Protein AF-A0A5E8B528-F1 (afdb_monomer)

Sequence (166 aa):
MVSFKILTVATLVATVMASDSPIVDGYHSGLTNSQQTMDTLIRQLRANDGHPTSDIISAVITGLDSQIDNGIATVVNTLAPLTGGLSLAVGQALLGPFAQSVTNGAEVVISNLVGAPIDFITQGIRLNFANTLGNLATTAKQYNVDTTRLHQLSMQLRTNTHAKTH

Structure (mmCIF, N/CA/C/O backbone):
data_AF-A0A5E8B528-F1
#
_entry.id   AF-A0A5E8B528-F1
#
loop_
_atom_site.group_PDB
_atom_site.id
_atom_site.type_symbol
_atom_site.label_atom_id
_atom_site.label_alt_id
_atom_site.label_comp_id
_atom_site.label_asym_id
_atom_site.label_entity_id
_atom_site.label_seq_id
_atom_site.pdbx_PDB_ins_code
_atom_site.Cartn_x
_atom_site.Cart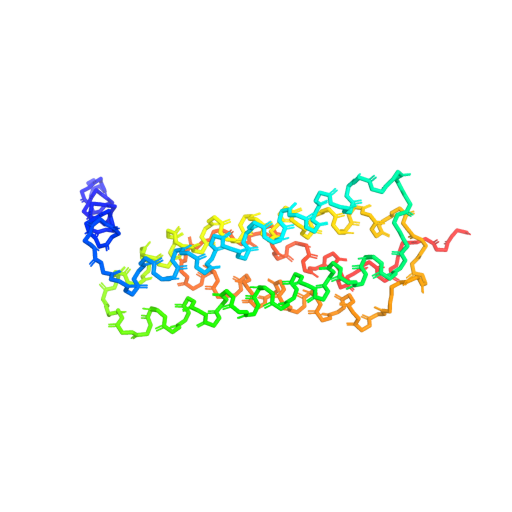n_y
_atom_site.Cartn_z
_atom_site.occupancy
_atom_site.B_iso_or_equiv
_atom_site.auth_seq_id
_atom_site.auth_comp_id
_atom_site.auth_asym_id
_atom_s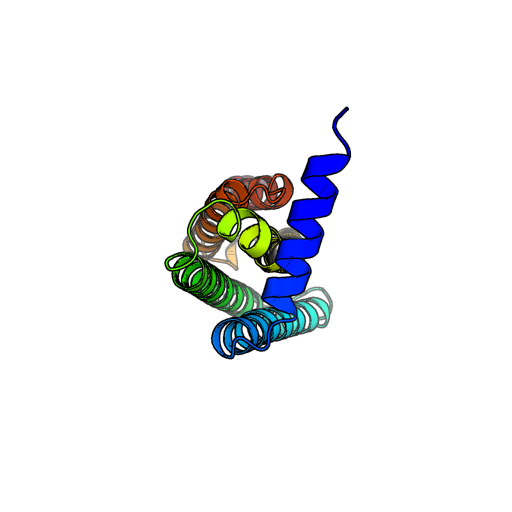ite.auth_atom_id
_atom_site.pdbx_PDB_model_num
ATOM 1 N N . MET A 1 1 ? 4.905 -1.596 37.270 1.00 38.16 1 MET A N 1
ATOM 2 C CA . MET A 1 1 ? 3.540 -2.171 37.167 1.00 38.16 1 MET A CA 1
ATOM 3 C C . MET A 1 1 ? 2.917 -1.886 35.788 1.00 38.16 1 MET A C 1
ATOM 5 O O . MET A 1 1 ? 1.897 -1.219 35.714 1.00 38.16 1 MET A O 1
ATOM 9 N N . VAL A 1 2 ? 3.513 -2.370 34.684 1.00 36.78 2 VAL A N 1
ATOM 10 C CA . VAL A 1 2 ? 3.044 -2.068 33.302 1.00 36.78 2 VAL A CA 1
ATOM 11 C C . VAL A 1 2 ? 2.506 -3.312 32.562 1.00 36.78 2 VAL A C 1
ATOM 13 O O . VAL A 1 2 ? 1.749 -3.182 31.606 1.00 36.78 2 VAL A O 1
ATOM 16 N N . SER A 1 3 ? 2.777 -4.527 33.050 1.00 41.88 3 SER A N 1
ATOM 17 C CA . SER A 1 3 ? 2.445 -5.773 32.334 1.00 41.88 3 SER A CA 1
ATOM 18 C C . SER A 1 3 ? 0.972 -6.196 32.340 1.00 41.88 3 SER A C 1
ATOM 20 O O . SER A 1 3 ? 0.619 -7.119 31.615 1.00 41.88 3 SER A O 1
ATOM 22 N N . PHE A 1 4 ? 0.093 -5.549 33.113 1.00 32.47 4 PHE A N 1
ATOM 23 C CA . PHE A 1 4 ? -1.302 -6.002 33.221 1.00 32.47 4 PHE A CA 1
ATOM 24 C C . PHE A 1 4 ? -2.215 -5.466 32.107 1.00 32.47 4 PHE A C 1
ATOM 26 O O . PHE A 1 4 ? -3.142 -6.158 31.717 1.00 32.47 4 PHE A O 1
ATOM 33 N N . LYS A 1 5 ? -1.937 -4.280 31.539 1.00 38.47 5 LYS A N 1
ATOM 34 C CA . LYS A 1 5 ? -2.775 -3.683 30.475 1.00 38.47 5 LYS A CA 1
ATOM 35 C C . LYS A 1 5 ? -2.546 -4.306 29.095 1.00 38.47 5 LYS A C 1
ATOM 37 O O . LYS A 1 5 ? -3.487 -4.426 28.319 1.00 38.47 5 LYS A O 1
ATOM 42 N N . ILE A 1 6 ? -1.313 -4.720 28.797 1.00 41.06 6 ILE A N 1
ATOM 43 C CA . ILE A 1 6 ? -0.956 -5.320 27.499 1.00 41.06 6 ILE A CA 1
ATOM 44 C C . ILE A 1 6 ? -1.590 -6.713 27.361 1.00 41.06 6 ILE A C 1
ATOM 46 O O . ILE A 1 6 ? -2.106 -7.055 26.299 1.00 41.06 6 ILE A O 1
ATOM 50 N N . LEU A 1 7 ? -1.638 -7.478 28.459 1.00 40.31 7 LEU A N 1
ATOM 51 C CA . LEU A 1 7 ? -2.239 -8.812 28.485 1.00 40.31 7 LEU A CA 1
ATOM 52 C C . LEU A 1 7 ? -3.762 -8.766 28.259 1.00 40.31 7 LEU A C 1
ATOM 54 O O . LEU A 1 7 ? -4.314 -9.641 27.596 1.00 40.31 7 LEU A O 1
ATOM 58 N N . THR A 1 8 ? -4.443 -7.723 28.745 1.00 53.91 8 THR A N 1
ATOM 59 C CA . THR A 1 8 ? -5.892 -7.559 28.547 1.00 53.91 8 THR A CA 1
ATOM 60 C C . THR A 1 8 ? -6.233 -7.206 27.104 1.00 53.91 8 THR A C 1
ATOM 62 O O . THR A 1 8 ? -7.183 -7.758 26.566 1.00 53.91 8 THR A O 1
ATOM 65 N N . VAL A 1 9 ? -5.449 -6.342 26.451 1.00 47.00 9 VAL A N 1
ATOM 66 C CA . VAL A 1 9 ? -5.720 -5.902 25.071 1.00 47.00 9 VAL A CA 1
ATOM 67 C C . VAL A 1 9 ? -5.478 -7.026 24.062 1.00 47.00 9 VAL A C 1
ATOM 69 O O . VAL A 1 9 ? -6.332 -7.258 23.213 1.00 47.00 9 VAL A O 1
ATOM 72 N N . ALA A 1 10 ? -4.377 -7.774 24.185 1.00 49.44 10 ALA A N 1
ATOM 73 C CA . ALA A 1 10 ? -4.095 -8.909 23.299 1.00 49.44 10 ALA A CA 1
ATOM 74 C C . ALA A 1 10 ? -5.160 -10.016 23.414 1.00 49.44 10 ALA A C 1
ATOM 76 O O . ALA A 1 10 ? -5.598 -10.564 22.405 1.00 49.44 10 ALA A O 1
ATOM 77 N N . THR A 1 11 ? -5.633 -10.293 24.634 1.00 52.88 11 THR A N 1
ATOM 78 C CA . THR A 1 11 ? -6.702 -11.274 24.879 1.00 52.88 11 THR A CA 1
ATOM 79 C C . THR A 1 11 ? -8.049 -10.787 24.338 1.00 52.88 11 THR A C 1
ATOM 81 O O . THR A 1 11 ? -8.803 -11.577 23.778 1.00 52.88 11 THR A O 1
ATOM 84 N N . LEU A 1 12 ? -8.345 -9.485 24.437 1.00 52.81 12 LEU A N 1
ATOM 85 C CA . LEU A 1 12 ? -9.569 -8.892 23.888 1.00 52.81 12 LEU A CA 1
ATOM 86 C C . LEU A 1 12 ? -9.575 -8.917 22.352 1.00 52.81 12 LEU A C 1
ATOM 88 O O . LEU A 1 12 ? -10.592 -9.258 21.762 1.00 52.81 12 LEU A O 1
ATOM 92 N N . VAL A 1 13 ? -8.435 -8.627 21.709 1.00 54.09 13 VAL A N 1
ATOM 93 C CA . VAL A 1 13 ? -8.267 -8.778 20.252 1.00 54.09 13 VAL A CA 1
ATOM 94 C C . VAL A 1 13 ? -8.441 -10.227 19.851 1.00 54.09 13 VAL A C 1
ATOM 96 O O . VAL A 1 13 ? -9.247 -10.500 18.977 1.00 54.09 13 VAL A O 1
ATOM 99 N N . ALA A 1 14 ? -7.756 -11.157 20.518 1.00 56.88 14 ALA A N 1
ATOM 100 C CA . ALA A 1 14 ? -7.909 -12.579 20.239 1.00 56.88 14 ALA A CA 1
ATOM 101 C C . ALA A 1 14 ? -9.362 -13.035 20.419 1.00 56.88 14 ALA A C 1
ATOM 103 O O . ALA A 1 14 ? -9.831 -13.832 19.629 1.00 56.88 14 ALA A O 1
ATOM 104 N N . THR A 1 15 ? -10.100 -12.488 21.387 1.00 54.94 15 THR A N 1
ATOM 105 C CA . THR A 1 15 ? -11.519 -12.811 21.605 1.00 54.94 15 THR A CA 1
ATOM 106 C C . THR A 1 15 ? -12.429 -12.201 20.539 1.00 54.94 15 THR A C 1
ATOM 108 O O . THR A 1 15 ? -13.392 -12.844 20.160 1.00 54.94 15 THR A O 1
ATOM 111 N N . VAL A 1 16 ? -12.131 -11.005 20.018 1.00 56.12 16 VAL A N 1
ATOM 112 C CA . VAL A 1 16 ? -12.887 -10.379 18.911 1.00 56.12 16 VAL A CA 1
ATOM 113 C C . VAL A 1 16 ? -12.537 -10.998 17.554 1.00 56.12 16 VAL A C 1
ATOM 115 O O . VAL A 1 16 ? -13.392 -11.083 16.680 1.00 56.12 16 VAL A O 1
ATOM 118 N N . MET A 1 17 ? -11.295 -11.456 17.385 1.00 57.41 17 MET A N 1
ATOM 119 C CA . MET A 1 17 ? -10.848 -12.200 16.206 1.00 57.41 17 MET A CA 1
ATOM 120 C C . MET A 1 17 ? -11.266 -13.674 16.249 1.00 57.41 17 MET A C 1
ATOM 122 O O . MET A 1 17 ? -11.395 -14.280 15.196 1.00 57.41 17 MET A O 1
ATOM 126 N N . ALA A 1 18 ? -11.470 -14.248 17.439 1.00 53.91 18 ALA A N 1
ATOM 127 C CA . ALA A 1 18 ? -11.965 -15.615 17.629 1.00 53.91 18 ALA A CA 1
ATOM 128 C C . ALA A 1 18 ? -13.480 -15.689 17.852 1.00 53.91 18 ALA A C 1
ATOM 130 O O . ALA A 1 18 ? -14.050 -16.775 17.799 1.00 53.91 18 ALA A O 1
ATOM 131 N N . SER A 1 19 ? -14.151 -14.569 18.127 1.00 49.28 19 SER A N 1
ATOM 132 C CA . SER A 1 19 ? -15.600 -14.506 18.013 1.00 49.28 19 SER A CA 1
ATOM 133 C C . SER A 1 19 ? -15.905 -14.446 16.525 1.00 49.28 19 SER A C 1
ATOM 135 O O . SER A 1 19 ? -15.568 -13.432 15.918 1.00 49.28 19 SER A O 1
ATOM 137 N N . ASP A 1 20 ? -16.498 -15.516 15.983 1.00 50.19 20 ASP A N 1
ATOM 138 C CA . ASP A 1 20 ? -17.030 -15.692 14.617 1.00 50.19 20 ASP A CA 1
ATOM 139 C C . ASP A 1 20 ? -17.929 -14.515 14.191 1.00 50.19 20 ASP A C 1
ATOM 141 O O . ASP A 1 20 ? -19.153 -14.612 14.083 1.00 50.19 20 ASP A O 1
ATOM 145 N N . SER A 1 21 ? -17.341 -13.340 14.014 1.00 55.75 21 SER A N 1
ATOM 146 C CA . SER A 1 21 ? -18.011 -12.171 13.497 1.00 55.75 21 SER A CA 1
ATOM 147 C C . SER A 1 21 ? -17.845 -12.281 11.988 1.00 55.75 21 SER A C 1
ATOM 149 O O . SER A 1 21 ? -16.741 -12.042 11.496 1.00 55.75 21 SER A O 1
ATOM 151 N N . PRO A 1 22 ? -18.901 -12.621 11.224 1.00 55.91 22 PRO A N 1
ATOM 152 C CA . PRO A 1 22 ? -18.819 -12.777 9.765 1.00 55.91 22 PRO A CA 1
ATOM 153 C C . PRO A 1 22 ? -18.289 -11.513 9.068 1.00 55.91 22 PRO A C 1
ATOM 155 O O . PRO A 1 22 ? -17.797 -11.554 7.944 1.00 55.91 22 PRO A O 1
ATOM 158 N N . ILE A 1 23 ? -18.362 -10.387 9.776 1.00 57.00 23 ILE A N 1
ATOM 159 C CA . ILE A 1 23 ? -17.748 -9.110 9.450 1.00 57.00 23 ILE A CA 1
ATOM 160 C C . ILE A 1 23 ? -16.209 -9.226 9.492 1.00 57.00 23 ILE A C 1
ATOM 162 O O . ILE A 1 23 ? -15.557 -8.978 8.484 1.00 57.00 23 ILE A O 1
ATOM 166 N N . VAL A 1 24 ? -15.616 -9.666 10.609 1.00 60.00 24 VAL A N 1
ATOM 167 C CA . VAL A 1 24 ? -14.155 -9.835 10.768 1.00 60.00 24 VAL A CA 1
ATOM 168 C C . VAL A 1 24 ? -13.599 -10.899 9.814 1.00 60.00 24 VAL A C 1
ATOM 170 O O . VAL A 1 24 ? -12.557 -10.660 9.205 1.00 60.00 24 VAL A O 1
ATOM 173 N N . ASP A 1 25 ? -14.313 -12.004 9.593 1.00 61.72 25 ASP A N 1
ATOM 174 C CA . ASP A 1 25 ? -13.899 -13.067 8.659 1.00 61.72 25 ASP A CA 1
ATOM 175 C C . ASP A 1 25 ? -13.952 -12.640 7.188 1.00 61.72 25 ASP A C 1
ATOM 177 O O . ASP A 1 25 ? -13.038 -12.938 6.407 1.00 61.72 25 ASP A O 1
ATOM 181 N N . GLY A 1 26 ? -14.991 -11.893 6.800 1.00 59.31 26 GLY A N 1
ATOM 182 C CA . GLY A 1 26 ? -15.091 -11.304 5.464 1.00 59.31 26 GLY A CA 1
ATOM 183 C C . GLY A 1 26 ? -13.940 -10.335 5.180 1.00 59.31 26 GLY A C 1
ATOM 184 O O . GLY A 1 26 ? -13.395 -10.317 4.074 1.00 59.31 26 GLY A O 1
ATOM 185 N N . TYR A 1 27 ? -13.501 -9.586 6.194 1.00 68.06 27 TYR A N 1
ATOM 186 C CA . TYR A 1 27 ? -12.380 -8.650 6.078 1.00 68.06 27 TYR A CA 1
ATOM 187 C C . TYR A 1 27 ? -11.014 -9.322 6.122 1.00 68.06 27 TYR A C 1
ATOM 189 O O . TYR A 1 27 ? -10.135 -8.950 5.344 1.00 68.06 27 TYR A O 1
ATOM 197 N N . HIS A 1 28 ? -10.838 -10.332 6.975 1.00 67.56 28 HIS A N 1
ATOM 198 C CA . HIS A 1 28 ? -9.634 -11.151 6.977 1.00 67.56 28 HIS A CA 1
ATOM 199 C C . HIS A 1 28 ? -9.451 -11.813 5.608 1.00 67.56 28 HIS A C 1
ATOM 201 O O . HIS A 1 28 ? -8.357 -11.771 5.051 1.00 67.56 28 HIS A O 1
ATOM 207 N N . SER A 1 29 ? -10.532 -12.314 5.002 1.00 68.25 29 SER A N 1
ATOM 208 C CA . SER A 1 29 ? -10.515 -12.869 3.644 1.00 68.25 29 SER A CA 1
ATOM 209 C C . SER A 1 29 ? -10.179 -11.817 2.581 1.00 68.25 29 SER A C 1
ATOM 211 O O . SER A 1 29 ? -9.374 -12.088 1.695 1.00 68.25 29 SER A O 1
ATOM 213 N N . GLY A 1 30 ? -10.728 -10.601 2.680 1.00 69.31 30 GLY A N 1
ATOM 214 C CA . GLY A 1 30 ? -10.420 -9.497 1.763 1.00 69.31 30 GLY A CA 1
ATOM 215 C C . GLY A 1 30 ? -8.949 -9.074 1.805 1.00 69.31 30 GLY A C 1
ATOM 216 O O . GLY A 1 30 ? -8.285 -9.053 0.771 1.00 69.31 30 GLY A O 1
ATOM 217 N N . LEU A 1 31 ? -8.411 -8.819 3.002 1.00 68.81 31 LEU A N 1
ATOM 218 C CA . LEU A 1 31 ? -6.999 -8.469 3.187 1.00 68.81 31 LEU A CA 1
ATOM 219 C C . LEU A 1 31 ? -6.067 -9.625 2.810 1.00 68.81 31 LEU A C 1
ATOM 221 O O . LEU A 1 31 ? -5.034 -9.383 2.189 1.00 68.81 31 LEU A O 1
ATOM 225 N N . THR A 1 32 ? -6.440 -10.869 3.120 1.00 71.44 32 THR A N 1
ATOM 226 C CA . THR A 1 32 ? -5.682 -12.062 2.710 1.00 71.44 32 THR A CA 1
ATOM 227 C C . THR A 1 32 ? -5.647 -12.192 1.189 1.00 71.44 32 THR A C 1
ATOM 229 O O . THR A 1 32 ? -4.584 -12.423 0.621 1.00 71.44 32 THR A O 1
ATOM 232 N N . ASN A 1 33 ? -6.770 -11.978 0.500 1.00 74.88 33 ASN A N 1
ATOM 233 C CA . ASN A 1 33 ? -6.820 -11.993 -0.964 1.00 74.88 33 ASN A CA 1
ATOM 234 C C . ASN A 1 33 ? -5.967 -10.873 -1.571 1.00 74.88 33 ASN A C 1
ATOM 236 O O . ASN A 1 33 ? -5.244 -11.104 -2.545 1.00 74.88 33 ASN A O 1
ATOM 240 N N . SER A 1 34 ? -6.001 -9.673 -0.984 1.00 70.00 34 SER A N 1
ATOM 241 C CA . SER A 1 34 ? -5.126 -8.571 -1.386 1.00 70.00 34 SER A CA 1
ATOM 242 C C . SER A 1 34 ? -3.657 -8.936 -1.196 1.00 70.00 34 SER A C 1
ATOM 244 O O . SER A 1 34 ? -2.880 -8.792 -2.134 1.00 70.00 34 SER A O 1
ATOM 246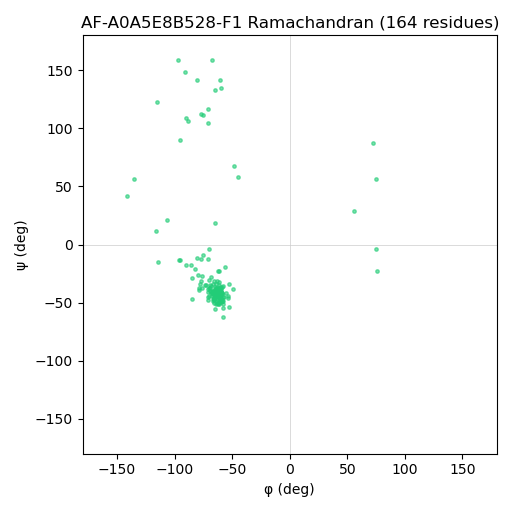 N N . GLN A 1 35 ? -3.278 -9.488 -0.042 1.00 72.88 35 GLN A N 1
ATOM 247 C CA . GLN A 1 35 ? -1.918 -9.975 0.217 1.00 72.88 35 GLN A CA 1
ATOM 248 C C . GLN A 1 35 ? -1.489 -11.038 -0.797 1.00 72.88 35 GLN A C 1
ATOM 250 O O . GLN A 1 35 ? -0.443 -10.894 -1.419 1.00 72.88 35 GLN A O 1
ATOM 255 N N . GLN A 1 36 ? -2.318 -12.051 -1.049 1.00 77.12 36 GLN A N 1
ATOM 256 C CA . GLN A 1 36 ? -2.031 -13.104 -2.029 1.00 77.12 36 GLN A CA 1
ATOM 257 C C . GLN A 1 36 ? -1.869 -12.553 -3.451 1.00 77.12 36 GLN A C 1
ATOM 259 O O . GLN A 1 36 ? -1.011 -13.014 -4.211 1.00 77.12 36 GLN A O 1
ATOM 264 N N . THR A 1 37 ? -2.675 -11.555 -3.816 1.00 75.50 37 THR A N 1
ATOM 265 C CA . THR A 1 37 ? -2.573 -10.871 -5.109 1.00 75.50 37 THR A CA 1
ATOM 266 C C . THR A 1 37 ? -1.260 -10.100 -5.198 1.00 75.50 37 THR A C 1
ATOM 268 O O . THR A 1 37 ? -0.529 -10.259 -6.175 1.00 75.50 37 THR A O 1
ATOM 271 N N . MET A 1 38 ? -0.910 -9.335 -4.159 1.00 74.88 38 MET A N 1
ATOM 272 C CA . MET A 1 38 ? 0.364 -8.615 -4.078 1.00 74.88 38 MET A CA 1
ATOM 273 C C . MET A 1 38 ? 1.549 -9.578 -4.158 1.00 74.88 38 MET A C 1
ATOM 275 O O . MET A 1 38 ? 2.422 -9.395 -5.000 1.00 74.88 38 MET A O 1
ATOM 279 N N . ASP A 1 39 ? 1.546 -10.658 -3.381 1.00 78.12 39 ASP A N 1
ATOM 280 C CA . ASP A 1 39 ? 2.598 -11.677 -3.395 1.00 78.12 39 ASP A CA 1
ATOM 281 C C . ASP A 1 39 ? 2.726 -12.361 -4.761 1.00 78.12 39 ASP A C 1
ATOM 283 O O . ASP A 1 39 ? 3.818 -12.753 -5.180 1.00 78.12 39 ASP A O 1
ATOM 287 N N . THR A 1 40 ? 1.622 -12.507 -5.492 1.00 80.06 40 THR A N 1
ATOM 288 C CA . THR A 1 40 ? 1.627 -13.043 -6.858 1.00 80.06 40 THR A CA 1
ATOM 289 C C . THR A 1 40 ? 2.241 -12.056 -7.844 1.00 80.06 40 THR A C 1
ATOM 291 O O . THR A 1 40 ? 3.143 -12.445 -8.584 1.00 80.06 40 THR A O 1
ATOM 294 N N . LEU A 1 41 ? 1.836 -10.785 -7.804 1.00 76.25 41 LEU A N 1
ATOM 295 C CA . LEU A 1 41 ? 2.421 -9.717 -8.621 1.00 76.25 41 LEU A CA 1
ATOM 296 C C . LEU A 1 41 ? 3.925 -9.563 -8.345 1.00 76.25 41 LEU A C 1
ATOM 298 O O . LEU A 1 41 ? 4.729 -9.474 -9.270 1.00 76.25 41 LEU A O 1
ATOM 302 N N . ILE A 1 42 ? 4.325 -9.618 -7.073 1.00 75.62 42 ILE A N 1
ATOM 303 C CA . ILE A 1 42 ? 5.724 -9.552 -6.637 1.00 75.62 42 ILE A CA 1
ATOM 304 C C . ILE A 1 42 ? 6.517 -10.749 -7.157 1.00 75.62 42 ILE A C 1
ATOM 306 O O . ILE A 1 42 ? 7.629 -10.578 -7.657 1.00 75.62 42 ILE A O 1
ATOM 310 N N . ARG A 1 43 ? 5.973 -11.968 -7.056 1.00 81.25 43 ARG A N 1
ATOM 311 C CA . ARG A 1 43 ? 6.628 -13.165 -7.602 1.00 81.25 43 ARG A CA 1
ATOM 312 C C . ARG A 1 43 ? 6.778 -13.082 -9.114 1.00 81.25 43 ARG A C 1
ATOM 314 O O . ARG A 1 43 ? 7.853 -13.397 -9.605 1.00 81.25 43 ARG A O 1
ATOM 321 N N . GLN A 1 44 ? 5.754 -12.631 -9.835 1.00 76.31 44 GLN A N 1
ATOM 322 C CA . GLN A 1 44 ? 5.818 -12.431 -11.287 1.00 76.31 44 GLN A CA 1
ATOM 323 C C . GLN A 1 44 ? 6.868 -11.385 -11.677 1.00 76.31 44 GLN A C 1
ATOM 325 O O . GLN A 1 44 ? 7.595 -11.572 -12.653 1.00 76.31 44 GLN A O 1
ATOM 330 N N . LEU A 1 45 ? 6.988 -10.318 -10.885 1.00 74.50 45 LEU A N 1
ATOM 331 C CA . LEU A 1 45 ? 8.001 -9.289 -11.080 1.00 74.50 45 LEU A CA 1
ATOM 332 C C . LEU A 1 45 ? 9.419 -9.824 -10.816 1.00 74.50 45 LEU A C 1
ATOM 334 O O . LEU A 1 45 ? 10.324 -9.539 -11.587 1.00 74.50 45 LEU A O 1
ATOM 338 N N . ARG A 1 46 ? 9.609 -10.639 -9.768 1.00 76.56 46 ARG A N 1
ATOM 339 C CA . ARG A 1 46 ? 10.897 -11.291 -9.449 1.00 76.56 46 ARG A CA 1
ATOM 340 C C . ARG A 1 46 ? 11.286 -12.396 -10.433 1.00 76.56 46 ARG A C 1
ATOM 342 O O . ARG A 1 46 ? 12.470 -12.647 -10.604 1.00 76.56 46 ARG A O 1
ATOM 349 N N . ALA A 1 47 ? 10.303 -13.081 -11.012 1.00 76.81 47 ALA A N 1
ATOM 350 C CA . ALA A 1 47 ? 10.508 -14.185 -11.947 1.00 76.81 47 ALA A CA 1
ATOM 351 C C . ALA A 1 47 ? 10.820 -13.721 -13.380 1.00 76.81 47 ALA A C 1
ATOM 353 O O . ALA A 1 47 ? 11.211 -14.540 -14.202 1.00 76.81 47 ALA A O 1
ATOM 354 N N . ASN A 1 48 ? 10.647 -12.433 -13.693 1.00 66.62 48 ASN A N 1
ATOM 355 C CA . ASN A 1 48 ? 11.185 -11.856 -14.922 1.00 66.62 48 ASN A CA 1
ATOM 356 C C . ASN A 1 48 ? 12.689 -11.639 -14.729 1.00 66.62 48 ASN A C 1
ATOM 358 O O . ASN A 1 48 ? 13.043 -10.792 -13.915 1.00 66.62 48 ASN A O 1
ATOM 362 N N . ASP A 1 49 ? 13.523 -12.399 -15.455 1.00 58.91 49 ASP A N 1
ATOM 363 C CA . ASP A 1 49 ? 15.002 -12.520 -15.423 1.00 58.91 49 ASP A CA 1
ATOM 364 C C . ASP A 1 49 ? 15.811 -11.194 -15.361 1.00 58.91 49 ASP A C 1
ATOM 366 O O . ASP A 1 49 ? 16.631 -10.887 -16.223 1.00 58.91 49 ASP A O 1
ATOM 370 N N . GLY A 1 50 ? 15.595 -10.363 -14.343 1.00 56.75 50 GLY A N 1
ATOM 371 C CA . GLY A 1 50 ? 16.269 -9.079 -14.133 1.00 56.75 50 GLY A CA 1
ATOM 372 C C . GLY A 1 50 ? 15.815 -7.928 -15.040 1.00 56.75 50 GLY A C 1
ATOM 373 O O . GLY A 1 50 ? 16.271 -6.804 -14.840 1.00 56.75 50 GLY A O 1
ATOM 374 N N . HIS A 1 51 ? 14.913 -8.167 -16.001 1.00 63.84 51 HIS A N 1
ATOM 375 C CA . HIS A 1 51 ? 14.478 -7.161 -16.981 1.00 63.84 51 HIS A CA 1
ATOM 376 C C . HIS A 1 51 ? 12.954 -7.124 -17.211 1.00 63.84 51 HIS A C 1
ATOM 378 O O . HIS A 1 51 ? 12.499 -7.274 -18.348 1.00 63.84 51 HIS A O 1
ATOM 384 N N . PRO A 1 52 ? 12.126 -6.931 -16.168 1.00 69.06 52 PRO A N 1
ATOM 385 C CA . PRO A 1 52 ? 10.699 -6.713 -16.375 1.00 69.06 52 PRO A CA 1
ATOM 386 C C . PRO A 1 52 ? 10.460 -5.469 -17.245 1.00 69.06 52 PRO A C 1
ATOM 388 O O . PRO A 1 52 ? 11.071 -4.419 -17.040 1.00 69.06 52 PRO A O 1
ATOM 391 N N . THR A 1 53 ? 9.560 -5.584 -18.225 1.00 71.31 53 THR A N 1
ATOM 392 C CA . THR A 1 53 ? 9.191 -4.463 -19.101 1.00 71.31 53 THR A CA 1
ATOM 393 C C . THR A 1 53 ? 8.437 -3.378 -18.324 1.00 71.31 53 THR A C 1
ATOM 395 O O . THR A 1 53 ? 7.832 -3.645 -17.281 1.00 71.31 53 THR A O 1
ATOM 398 N N . SER A 1 54 ? 8.426 -2.147 -18.848 1.00 70.56 54 SER A N 1
ATOM 399 C CA . SER A 1 54 ? 7.667 -1.013 -18.290 1.00 70.56 54 SER A CA 1
ATOM 400 C C . SER A 1 54 ? 6.215 -1.355 -17.989 1.00 70.56 54 SER A C 1
ATOM 402 O O . SER A 1 54 ? 5.675 -0.916 -16.975 1.00 70.56 54 SER A O 1
ATOM 404 N N . ASP A 1 55 ? 5.597 -2.148 -18.859 1.00 71.44 55 ASP A N 1
ATOM 405 C CA . ASP A 1 55 ? 4.186 -2.504 -18.780 1.00 71.44 55 ASP A CA 1
ATOM 406 C C . ASP A 1 55 ? 3.933 -3.445 -17.604 1.00 71.44 55 ASP A C 1
ATOM 408 O O . ASP A 1 55 ? 2.957 -3.273 -16.878 1.00 71.44 55 ASP A O 1
ATOM 412 N N . ILE A 1 56 ? 4.857 -4.379 -17.354 1.00 74.62 56 ILE A N 1
ATOM 413 C CA . ILE A 1 56 ? 4.798 -5.286 -16.204 1.00 74.62 56 ILE A CA 1
ATOM 414 C C . ILE A 1 56 ? 4.981 -4.492 -14.913 1.00 74.62 56 ILE A C 1
ATOM 416 O O . ILE A 1 56 ? 4.180 -4.637 -13.994 1.00 74.62 56 ILE A O 1
ATOM 420 N N . ILE A 1 57 ? 5.990 -3.616 -14.833 1.00 74.88 57 ILE A N 1
ATOM 421 C CA . ILE A 1 57 ? 6.215 -2.835 -13.609 1.00 74.88 57 ILE A CA 1
ATOM 422 C C . ILE A 1 57 ? 5.053 -1.860 -13.367 1.00 74.88 57 ILE A C 1
ATOM 424 O O . ILE A 1 57 ? 4.596 -1.725 -12.235 1.00 74.88 57 ILE A O 1
ATOM 428 N N . SER A 1 58 ? 4.527 -1.224 -14.415 1.00 77.38 58 SER A N 1
ATOM 429 C CA . SER A 1 58 ? 3.371 -0.327 -14.315 1.00 77.38 58 SER A CA 1
ATOM 430 C C . SER A 1 58 ? 2.114 -1.077 -13.881 1.00 77.38 58 SER A C 1
ATOM 432 O O . SER A 1 58 ? 1.435 -0.625 -12.966 1.00 77.38 58 SER A O 1
ATOM 434 N N . ALA A 1 59 ? 1.838 -2.252 -14.455 1.00 78.81 59 ALA A N 1
ATOM 435 C CA . ALA A 1 59 ? 0.718 -3.095 -14.047 1.00 78.81 59 ALA A CA 1
ATOM 436 C C . ALA A 1 59 ? 0.845 -3.552 -12.587 1.00 78.81 59 ALA A C 1
ATOM 438 O O . ALA A 1 59 ? -0.144 -3.556 -11.857 1.00 78.81 59 ALA A O 1
ATOM 439 N N . VAL A 1 60 ? 2.060 -3.880 -12.136 1.00 78.94 60 VAL A N 1
ATOM 440 C CA . VAL A 1 60 ? 2.326 -4.222 -10.734 1.00 78.94 60 VAL A CA 1
ATOM 441 C C . VAL A 1 60 ? 2.107 -3.012 -9.828 1.00 78.94 60 VAL A C 1
ATOM 443 O O . VAL A 1 60 ? 1.431 -3.150 -8.815 1.00 78.94 60 VAL A O 1
ATOM 446 N N . ILE A 1 61 ? 2.613 -1.829 -10.189 1.00 81.44 61 ILE A N 1
ATOM 447 C CA . ILE A 1 61 ? 2.408 -0.599 -9.412 1.00 81.44 61 ILE A CA 1
ATOM 448 C C . ILE A 1 61 ? 0.919 -0.256 -9.320 1.00 81.44 61 ILE A C 1
ATOM 450 O O . ILE A 1 61 ? 0.424 -0.031 -8.222 1.00 81.44 61 ILE A O 1
ATOM 454 N N . THR A 1 62 ? 0.192 -0.252 -10.437 1.00 82.31 62 THR A N 1
ATOM 455 C CA . THR A 1 62 ? -1.252 0.026 -10.465 1.00 82.31 62 THR A CA 1
ATOM 456 C C . THR A 1 62 ? -2.052 -1.037 -9.713 1.00 82.31 62 THR A C 1
ATOM 458 O O . THR A 1 62 ? -3.012 -0.716 -9.015 1.00 82.31 62 THR A O 1
ATOM 461 N N . GLY A 1 63 ? -1.651 -2.307 -9.808 1.00 80.50 63 GLY A N 1
ATOM 462 C CA . GLY A 1 63 ? -2.247 -3.388 -9.030 1.00 80.50 63 GLY A CA 1
ATOM 463 C C . GLY A 1 63 ? -2.046 -3.181 -7.530 1.00 80.50 63 GLY A C 1
ATOM 464 O O . GLY A 1 63 ? -3.011 -3.248 -6.774 1.00 80.50 63 GLY A O 1
ATOM 465 N N . LEU A 1 64 ? -0.817 -2.873 -7.104 1.00 79.94 64 LEU A N 1
ATOM 466 C CA . LEU A 1 64 ? -0.488 -2.566 -5.710 1.00 79.94 64 LEU A CA 1
ATOM 467 C C . LEU A 1 64 ? -1.267 -1.349 -5.206 1.00 79.94 64 LEU A C 1
ATOM 469 O O . LEU A 1 64 ? -1.841 -1.420 -4.127 1.00 79.94 64 LEU A O 1
ATOM 473 N N . ASP A 1 65 ? -1.331 -0.278 -5.993 1.00 83.75 65 ASP A N 1
ATOM 474 C CA . ASP A 1 65 ? -2.086 0.944 -5.698 1.00 83.75 65 ASP A CA 1
ATOM 475 C C . ASP A 1 65 ? -3.554 0.634 -5.367 1.00 83.75 65 ASP A C 1
ATOM 477 O O . ASP A 1 65 ? -4.032 0.917 -4.269 1.00 83.75 65 ASP A O 1
ATOM 481 N N . SER A 1 66 ? -4.229 -0.096 -6.261 1.00 82.31 66 SER A N 1
ATOM 482 C CA . SER A 1 66 ? -5.620 -0.506 -6.066 1.00 82.31 66 SER A CA 1
ATOM 483 C C . SER A 1 66 ? -5.810 -1.422 -4.849 1.00 82.31 66 SER A C 1
ATOM 485 O O . SER A 1 66 ? -6.785 -1.269 -4.114 1.00 82.31 66 SER A O 1
ATOM 487 N N . GLN A 1 67 ? -4.893 -2.365 -4.596 1.00 83.19 67 GLN A N 1
ATOM 488 C CA . GLN A 1 67 ? -4.979 -3.235 -3.415 1.00 83.19 67 GLN A CA 1
ATOM 489 C C . GLN A 1 67 ? -4.748 -2.465 -2.109 1.00 83.19 67 GLN A C 1
ATOM 491 O O . GLN A 1 67 ? -5.401 -2.764 -1.108 1.00 83.19 67 GLN A O 1
ATOM 496 N N . ILE A 1 68 ? -3.858 -1.469 -2.110 1.00 82.12 68 ILE A N 1
ATOM 497 C CA . ILE A 1 68 ? -3.601 -0.614 -0.948 1.00 82.12 68 ILE A CA 1
ATOM 498 C C . ILE A 1 68 ? -4.836 0.219 -0.619 1.00 82.12 68 ILE A C 1
ATOM 500 O O . ILE A 1 68 ? -5.294 0.186 0.524 1.00 82.12 68 ILE A O 1
ATOM 504 N N . ASP A 1 69 ? -5.406 0.901 -1.610 1.00 81.75 69 ASP A N 1
ATOM 505 C CA . ASP A 1 69 ? -6.596 1.732 -1.422 1.00 81.75 69 ASP A CA 1
ATOM 506 C C . ASP A 1 69 ? -7.796 0.907 -0.949 1.00 81.75 69 ASP A C 1
ATOM 508 O O . ASP A 1 69 ? -8.463 1.272 0.024 1.00 81.75 69 ASP A O 1
ATOM 512 N N . ASN A 1 70 ? -8.023 -0.258 -1.562 1.00 81.62 70 ASN A N 1
ATOM 513 C CA . ASN A 1 70 ? -9.074 -1.180 -1.137 1.00 81.62 70 ASN A CA 1
ATOM 514 C C . ASN A 1 70 ? -8.838 -1.697 0.289 1.00 81.62 70 ASN A C 1
ATOM 516 O O . ASN A 1 70 ? -9.784 -1.778 1.075 1.00 81.62 70 ASN A O 1
ATOM 520 N N . GLY A 1 71 ? -7.592 -2.011 0.655 1.00 75.31 71 GLY A N 1
ATOM 521 C CA . GLY A 1 71 ? -7.236 -2.444 2.006 1.00 75.31 71 GLY A CA 1
ATOM 522 C C . GLY A 1 71 ? -7.454 -1.349 3.051 1.00 75.31 71 GLY A C 1
ATOM 523 O O . GLY A 1 71 ? -8.047 -1.611 4.097 1.00 75.31 71 GLY A O 1
ATOM 524 N N . ILE A 1 72 ? -7.060 -0.106 2.754 1.00 77.88 72 ILE A N 1
ATOM 525 C CA . ILE A 1 72 ? -7.307 1.058 3.620 1.00 77.88 72 ILE A CA 1
ATOM 526 C C . ILE A 1 72 ? -8.808 1.281 3.796 1.00 77.88 72 ILE A C 1
ATOM 528 O O . ILE A 1 72 ? -9.275 1.383 4.930 1.00 77.88 72 ILE A O 1
ATOM 532 N N . ALA A 1 73 ? -9.569 1.335 2.701 1.00 78.12 73 ALA A N 1
ATOM 533 C CA . ALA A 1 73 ? -11.014 1.543 2.746 1.00 78.12 73 ALA A CA 1
ATOM 534 C C . ALA A 1 73 ? -11.713 0.436 3.543 1.00 78.12 73 ALA A C 1
ATOM 536 O O . ALA A 1 73 ? -12.591 0.719 4.358 1.00 78.12 73 ALA A O 1
ATOM 537 N N . THR A 1 74 ? -11.280 -0.813 3.358 1.00 74.31 74 THR A N 1
ATOM 538 C CA . THR A 1 74 ? -11.769 -1.959 4.128 1.00 74.31 74 THR A CA 1
ATOM 539 C C . THR A 1 74 ? -11.529 -1.732 5.613 1.00 74.31 74 THR A C 1
ATOM 541 O O . THR A 1 74 ? -12.485 -1.710 6.377 1.00 74.31 74 THR A O 1
ATOM 544 N N . VAL A 1 75 ? -10.287 -1.458 6.021 1.00 72.81 75 VAL A N 1
ATOM 545 C CA . VAL A 1 75 ? -9.948 -1.269 7.435 1.00 72.81 75 VAL A CA 1
ATOM 546 C C . VAL A 1 75 ? -10.692 -0.086 8.055 1.00 72.81 75 VAL A C 1
ATOM 548 O O . VAL A 1 75 ? -11.247 -0.223 9.142 1.00 72.81 75 VAL A O 1
ATOM 551 N N . VAL A 1 76 ? -10.760 1.060 7.379 1.00 73.88 76 VAL A N 1
ATOM 552 C CA . VAL A 1 76 ? -11.479 2.236 7.892 1.00 73.88 76 VAL A CA 1
ATOM 553 C C . VAL A 1 76 ? -12.962 1.918 8.105 1.00 73.88 76 VAL A C 1
ATOM 555 O O . VAL A 1 76 ? -13.505 2.235 9.162 1.00 73.88 76 VAL A O 1
ATOM 558 N N . ASN A 1 77 ? -13.603 1.226 7.160 1.00 72.38 77 ASN A N 1
ATOM 559 C CA . ASN A 1 77 ? -15.009 0.833 7.273 1.00 72.38 77 ASN A CA 1
ATOM 560 C C . ASN A 1 77 ? -15.243 -0.247 8.345 1.00 72.38 77 ASN A C 1
ATOM 562 O O . ASN A 1 77 ? -16.261 -0.208 9.032 1.00 72.38 77 ASN A O 1
ATOM 566 N N . THR A 1 78 ? -14.302 -1.177 8.532 1.00 69.50 78 THR A N 1
ATOM 567 C CA . THR A 1 78 ? -14.348 -2.205 9.587 1.00 69.50 78 THR A CA 1
ATOM 568 C C . THR A 1 78 ? -14.207 -1.605 10.980 1.00 69.50 78 THR A C 1
ATOM 570 O O . THR A 1 78 ? -14.856 -2.046 11.928 1.00 69.50 78 THR A O 1
ATOM 573 N N . LEU A 1 79 ? -13.330 -0.613 11.120 1.00 69.50 79 LEU A N 1
ATOM 574 C CA . LEU A 1 79 ? -13.015 -0.000 12.404 1.00 69.50 79 LEU A CA 1
ATOM 575 C C . LEU A 1 79 ? -13.987 1.128 12.767 1.00 69.50 79 LEU A C 1
ATOM 577 O O . LEU A 1 79 ? -14.082 1.462 13.944 1.00 69.50 79 LEU A O 1
ATOM 581 N N . ALA A 1 80 ? -14.742 1.669 11.805 1.00 70.00 80 ALA A N 1
ATOM 582 C CA . ALA A 1 80 ? -15.768 2.689 12.031 1.00 70.00 80 ALA A CA 1
ATOM 583 C C . ALA A 1 80 ? -16.827 2.309 13.095 1.00 70.00 80 ALA A C 1
ATOM 585 O O . ALA A 1 80 ? -17.105 3.142 13.959 1.00 70.00 80 ALA A O 1
ATOM 586 N N . PRO A 1 81 ? -17.407 1.088 13.106 1.00 66.81 81 PRO A N 1
ATOM 587 C CA . PRO A 1 81 ? -18.342 0.672 14.157 1.00 66.81 81 PRO A CA 1
ATOM 588 C C . PRO A 1 81 ? -17.665 0.278 15.483 1.00 66.81 81 PRO A C 1
ATOM 590 O O . PRO A 1 81 ? -18.350 0.137 16.498 1.00 66.81 81 PRO A O 1
ATOM 593 N N . LEU A 1 82 ? -16.339 0.097 15.513 1.00 65.38 82 LEU A N 1
ATOM 594 C CA . LEU A 1 82 ? -15.600 -0.300 16.712 1.00 65.38 82 LEU A CA 1
ATOM 595 C C . LEU A 1 82 ? -15.153 0.942 17.499 1.00 65.38 82 LEU A C 1
ATOM 597 O O . LEU A 1 82 ? -14.242 1.670 17.110 1.00 65.38 82 LEU A O 1
ATOM 601 N N . THR A 1 83 ? -15.772 1.181 18.655 1.00 57.91 83 THR A N 1
ATOM 602 C CA . THR A 1 83 ? -15.387 2.272 19.566 1.00 57.91 83 THR A CA 1
ATOM 603 C C . THR A 1 83 ? -14.465 1.774 20.690 1.00 57.91 83 THR A C 1
ATOM 605 O O . THR A 1 83 ? -14.412 0.585 20.997 1.00 57.91 83 THR A O 1
ATOM 608 N N . GLY A 1 84 ? -13.708 2.683 21.316 1.00 56.06 84 GLY A N 1
ATOM 609 C CA . GLY A 1 84 ? -13.081 2.428 22.622 1.00 56.06 84 GLY A CA 1
ATOM 610 C C . GLY A 1 84 ? -11.849 1.509 22.648 1.00 56.06 84 GLY A C 1
ATOM 611 O O . GLY A 1 84 ? -11.828 0.530 23.386 1.00 56.06 84 GLY A O 1
ATOM 612 N N . GLY A 1 85 ? -10.787 1.822 21.897 1.00 59.03 85 GLY A N 1
ATOM 613 C CA . GLY A 1 85 ? -9.471 1.157 22.011 1.00 59.03 85 GLY A CA 1
ATOM 614 C C . GLY A 1 85 ? -9.384 -0.248 21.396 1.00 59.03 85 GLY A C 1
ATOM 615 O O . GLY A 1 85 ? -8.308 -0.661 20.971 1.00 59.03 85 GLY A O 1
ATOM 616 N N . LEU A 1 86 ? -10.515 -0.940 21.246 1.00 61.97 86 LEU A N 1
ATOM 617 C CA . LEU A 1 86 ? -10.647 -2.164 20.450 1.00 61.97 86 LEU A CA 1
ATOM 618 C C . LEU A 1 86 ? -10.310 -1.926 18.975 1.00 61.97 86 LEU A C 1
ATOM 620 O O . LEU A 1 86 ? -9.613 -2.737 18.371 1.00 61.97 86 LEU A O 1
ATOM 624 N N . SER A 1 87 ? -10.719 -0.782 18.419 1.00 70.56 87 SER A N 1
ATOM 625 C CA . SER A 1 87 ? -10.371 -0.399 17.047 1.00 70.56 87 SER A CA 1
ATOM 626 C C . SER A 1 87 ? -8.873 -0.206 16.838 1.00 70.56 87 SER A C 1
ATOM 628 O O . SER A 1 87 ? -8.362 -0.505 15.765 1.00 70.56 87 SER A O 1
ATOM 630 N N . LEU A 1 88 ? -8.150 0.229 17.874 1.00 69.81 88 LEU A N 1
ATOM 631 C CA . LEU A 1 88 ? -6.698 0.365 17.824 1.00 69.81 88 LEU A CA 1
ATOM 632 C C . LEU A 1 88 ? -6.024 -1.000 17.697 1.00 69.81 88 LEU A C 1
ATOM 634 O O . LEU A 1 88 ? -5.147 -1.193 16.865 1.00 69.81 88 LEU A O 1
ATOM 638 N N . ALA A 1 89 ? -6.460 -1.952 18.515 1.00 68.44 89 ALA A N 1
ATOM 639 C CA . ALA A 1 89 ? -5.819 -3.247 18.628 1.00 68.44 89 ALA A CA 1
ATOM 640 C C . ALA A 1 89 ? -6.196 -4.190 17.464 1.00 68.44 89 ALA A C 1
ATOM 642 O O . ALA A 1 89 ? -5.329 -4.874 16.925 1.00 68.44 89 ALA A O 1
ATOM 643 N N . VAL A 1 90 ? -7.452 -4.148 16.999 1.00 68.25 90 VAL A N 1
ATOM 644 C CA . VAL A 1 90 ? -7.882 -4.806 15.749 1.00 68.25 90 VAL A CA 1
ATOM 645 C C . VAL A 1 90 ? -7.220 -4.143 14.541 1.00 68.25 90 VAL A C 1
ATOM 647 O O . VAL A 1 90 ? -6.723 -4.834 13.655 1.00 68.25 90 VAL A O 1
ATOM 650 N N . GLY A 1 91 ? -7.137 -2.810 14.530 1.00 71.38 91 GLY A N 1
ATOM 651 C CA . GLY A 1 91 ? -6.429 -2.068 13.493 1.00 71.38 91 GLY A CA 1
ATOM 652 C C . GLY A 1 91 ? -4.965 -2.473 13.403 1.00 71.38 91 GLY A C 1
ATOM 653 O O . GLY A 1 91 ? -4.494 -2.760 12.312 1.00 71.38 91 GLY A O 1
ATOM 654 N N . GLN A 1 92 ? -4.266 -2.603 14.530 1.00 73.81 92 GLN A N 1
ATOM 655 C CA . GLN A 1 92 ? -2.877 -3.059 14.556 1.00 73.81 92 GLN A CA 1
ATOM 656 C C . GLN A 1 92 ? -2.725 -4.510 14.071 1.00 73.81 92 GLN A C 1
ATOM 658 O O . GLN A 1 92 ? -1.811 -4.801 13.299 1.00 73.81 92 GLN A O 1
ATOM 663 N N . ALA A 1 93 ? -3.626 -5.407 14.485 1.00 73.19 93 ALA A N 1
ATOM 664 C CA . ALA A 1 93 ? -3.601 -6.816 14.092 1.00 73.19 93 ALA A CA 1
ATOM 665 C C . ALA A 1 93 ? -3.845 -7.023 12.587 1.00 73.19 93 ALA A C 1
ATOM 667 O O . ALA A 1 93 ? -3.211 -7.884 11.982 1.00 73.19 93 ALA A O 1
ATOM 668 N N . LEU A 1 94 ? -4.718 -6.216 11.975 1.00 74.19 94 LEU A N 1
ATOM 669 C CA . LEU A 1 94 ? -5.029 -6.291 10.544 1.00 74.19 94 LEU A CA 1
ATOM 670 C C . LEU A 1 94 ? -4.034 -5.495 9.685 1.00 74.19 94 LEU A C 1
ATOM 672 O O . LEU A 1 94 ? -3.530 -5.999 8.680 1.00 74.19 94 LEU A O 1
ATOM 676 N N . LEU A 1 95 ? -3.719 -4.256 10.076 1.00 77.31 95 LEU A N 1
ATOM 677 C CA . LEU A 1 95 ? -2.850 -3.370 9.297 1.00 77.31 95 LEU A CA 1
ATOM 678 C C . LEU A 1 95 ? -1.375 -3.727 9.408 1.00 77.31 95 LEU A C 1
ATOM 680 O O . LEU A 1 95 ? -0.644 -3.422 8.476 1.00 77.31 95 LEU A O 1
ATOM 684 N N . GLY A 1 96 ? -0.917 -4.346 10.498 1.00 80.19 96 GLY A N 1
ATOM 685 C CA . GLY A 1 96 ? 0.490 -4.727 10.653 1.00 80.19 96 GLY A CA 1
ATOM 686 C C . GLY A 1 96 ? 0.973 -5.650 9.525 1.00 80.19 96 GLY A C 1
ATOM 687 O O . GLY A 1 96 ? 1.835 -5.245 8.740 1.00 80.19 96 GLY A O 1
ATOM 688 N N . PRO A 1 97 ? 0.388 -6.854 9.376 1.00 78.12 97 PRO A N 1
ATOM 689 C CA . PRO A 1 97 ? 0.737 -7.782 8.299 1.00 78.12 97 PRO A CA 1
ATOM 690 C C . PRO A 1 97 ? 0.505 -7.196 6.900 1.00 78.12 97 PRO A C 1
ATOM 692 O O . PRO A 1 97 ? 1.295 -7.416 5.982 1.00 78.12 97 PRO A O 1
ATOM 695 N N . PHE A 1 98 ? -0.561 -6.408 6.728 1.00 79.81 98 PHE A N 1
ATOM 696 C CA . PHE A 1 98 ? -0.854 -5.730 5.468 1.00 79.81 98 PHE A CA 1
ATOM 697 C C . PHE A 1 98 ? 0.221 -4.703 5.088 1.00 79.81 98 PHE A C 1
ATOM 699 O O . PHE A 1 98 ? 0.789 -4.778 3.999 1.00 79.81 98 PHE A O 1
ATOM 706 N N . ALA A 1 99 ? 0.568 -3.796 6.003 1.00 81.00 99 ALA A N 1
ATOM 707 C CA . ALA A 1 99 ? 1.621 -2.801 5.820 1.00 81.00 99 ALA A CA 1
ATOM 708 C C . ALA A 1 99 ? 2.977 -3.457 5.534 1.00 81.00 99 ALA A C 1
ATOM 710 O O . ALA A 1 99 ? 3.741 -2.954 4.707 1.00 81.00 99 ALA A O 1
ATOM 711 N N . GLN A 1 100 ? 3.269 -4.596 6.165 1.00 81.81 100 GLN A N 1
ATOM 712 C CA . GLN A 1 100 ? 4.486 -5.361 5.907 1.00 81.81 100 GLN A CA 1
ATOM 713 C C . GLN A 1 100 ? 4.508 -5.972 4.496 1.00 81.81 100 GLN A C 1
ATOM 715 O O . GLN A 1 100 ? 5.517 -5.849 3.804 1.00 81.81 100 GLN A O 1
ATOM 720 N N . SER A 1 101 ? 3.408 -6.574 4.030 1.00 82.25 101 SER A N 1
ATOM 721 C CA . SER A 1 101 ? 3.303 -7.095 2.655 1.00 82.25 101 SER A CA 1
ATOM 722 C C . SER A 1 101 ? 3.473 -5.977 1.618 1.00 82.25 101 SER A C 1
ATOM 724 O O . SER A 1 101 ? 4.282 -6.102 0.696 1.00 82.25 101 SER A O 1
ATOM 726 N N . VAL A 1 102 ? 2.822 -4.829 1.836 1.00 82.88 102 VAL A N 1
ATOM 727 C CA . VAL A 1 102 ? 2.976 -3.641 0.980 1.00 82.88 102 VAL A CA 1
ATOM 728 C C . VAL A 1 102 ? 4.417 -3.133 0.980 1.00 82.88 102 VAL A C 1
ATOM 730 O O . VAL A 1 102 ? 4.951 -2.804 -0.077 1.00 82.88 102 VAL A O 1
ATOM 733 N N . THR A 1 103 ? 5.069 -3.106 2.144 1.00 84.81 103 THR A N 1
ATOM 734 C CA . THR A 1 103 ? 6.483 -2.724 2.270 1.00 84.81 103 THR A CA 1
ATOM 735 C C . THR A 1 103 ? 7.365 -3.622 1.409 1.00 84.81 103 THR A C 1
ATOM 737 O O . THR A 1 103 ? 8.125 -3.119 0.584 1.00 84.81 103 THR A O 1
ATOM 740 N N . ASN A 1 104 ? 7.216 -4.941 1.539 1.00 82.44 104 ASN A N 1
ATOM 741 C CA . ASN A 1 104 ? 7.980 -5.910 0.757 1.00 82.44 104 ASN A CA 1
ATOM 742 C C . ASN A 1 104 ? 7.735 -5.739 -0.751 1.00 82.44 104 ASN A C 1
ATOM 744 O O . ASN A 1 104 ? 8.671 -5.819 -1.546 1.00 82.44 104 ASN A O 1
ATOM 748 N N . GLY A 1 105 ? 6.489 -5.485 -1.157 1.00 81.56 105 GLY A N 1
ATOM 749 C CA . GLY A 1 105 ? 6.146 -5.245 -2.557 1.00 81.56 105 GLY A CA 1
ATOM 750 C C . GLY A 1 105 ? 6.766 -3.972 -3.111 1.00 81.56 105 GLY A C 1
ATOM 751 O O . GLY A 1 105 ? 7.396 -3.999 -4.170 1.00 81.56 105 GLY A O 1
ATOM 752 N N . ALA A 1 106 ? 6.661 -2.877 -2.363 1.00 83.38 106 ALA A N 1
ATOM 753 C CA . ALA A 1 106 ? 7.271 -1.605 -2.719 1.00 83.38 106 ALA A CA 1
ATOM 754 C C . ALA A 1 106 ? 8.801 -1.711 -2.824 1.00 83.38 106 ALA A C 1
ATOM 756 O O . ALA A 1 106 ? 9.375 -1.167 -3.763 1.00 83.38 106 ALA A O 1
ATOM 757 N N . GLU A 1 107 ? 9.465 -2.453 -1.932 1.00 83.12 107 GLU A N 1
ATOM 758 C CA . GLU A 1 107 ? 10.909 -2.709 -2.022 1.00 83.12 107 GLU A CA 1
ATOM 759 C C . GLU A 1 107 ? 11.294 -3.440 -3.306 1.00 83.12 107 GLU A C 1
ATOM 761 O O . GLU A 1 107 ? 12.269 -3.069 -3.957 1.00 83.12 107 GLU A O 1
ATOM 766 N N . VAL A 1 108 ? 10.522 -4.453 -3.705 1.00 83.12 108 VAL A N 1
ATOM 767 C CA . VAL A 1 108 ? 10.782 -5.189 -4.949 1.00 83.12 108 VAL A CA 1
ATOM 768 C C . VAL A 1 108 ? 10.579 -4.286 -6.157 1.00 83.12 108 VAL A C 1
ATOM 770 O O . VAL A 1 108 ? 11.419 -4.284 -7.055 1.00 83.12 108 VAL A O 1
ATOM 773 N N . VAL A 1 109 ? 9.509 -3.492 -6.178 1.00 80.44 109 VAL A N 1
ATOM 774 C CA . VAL A 1 109 ? 9.266 -2.516 -7.247 1.00 80.44 109 VAL A CA 1
ATOM 775 C C . VAL A 1 109 ? 10.414 -1.514 -7.335 1.00 80.44 109 VAL A C 1
ATOM 777 O O . VAL A 1 109 ? 10.950 -1.306 -8.419 1.00 80.44 109 VAL A O 1
ATOM 780 N N . ILE A 1 110 ? 10.838 -0.933 -6.210 1.00 78.19 110 ILE A N 1
ATOM 781 C CA . ILE A 1 110 ? 11.945 0.031 -6.165 1.00 78.19 110 ILE A CA 1
ATOM 782 C C . ILE A 1 110 ? 13.258 -0.624 -6.608 1.00 78.19 110 ILE A C 1
ATOM 784 O O . ILE A 1 110 ? 13.990 -0.036 -7.397 1.00 78.19 110 ILE A O 1
ATOM 788 N N . SER A 1 111 ? 13.545 -1.851 -6.172 1.00 77.38 111 SER A N 1
ATOM 789 C CA . SER A 1 111 ? 14.744 -2.583 -6.595 1.00 77.38 111 SER A CA 1
ATOM 790 C C . SER A 1 111 ? 14.770 -2.832 -8.104 1.00 77.38 111 SER A C 1
ATOM 792 O O . SER A 1 111 ? 15.830 -2.731 -8.714 1.00 77.38 111 SER A O 1
ATOM 794 N N . ASN A 1 112 ? 13.619 -3.136 -8.712 1.00 75.00 112 ASN A N 1
ATOM 795 C CA . ASN A 1 112 ? 13.509 -3.310 -10.162 1.00 75.00 112 ASN A CA 1
ATOM 796 C C . ASN A 1 112 ? 13.572 -1.969 -10.904 1.00 75.00 112 ASN A C 1
ATOM 798 O O . ASN A 1 112 ? 14.170 -1.886 -11.970 1.00 75.00 112 ASN A O 1
ATOM 802 N N . LEU A 1 113 ? 13.030 -0.901 -10.317 1.00 73.56 113 LEU A N 1
ATOM 803 C CA . LEU A 1 113 ? 13.136 0.463 -10.835 1.00 73.56 113 LEU A CA 1
ATOM 804 C C . LEU A 1 113 ? 14.576 0.981 -10.875 1.00 73.56 113 LEU A C 1
ATOM 806 O O . LEU A 1 113 ? 14.929 1.692 -11.804 1.00 73.56 113 LEU A O 1
ATOM 810 N N . VAL A 1 114 ? 15.400 0.638 -9.882 1.00 68.12 114 VAL A N 1
ATOM 811 C CA . VAL A 1 114 ? 16.819 1.033 -9.835 1.00 68.12 114 VAL A CA 1
ATOM 812 C C . VAL A 1 114 ? 17.636 0.334 -10.932 1.00 68.12 114 VAL A C 1
ATOM 814 O O . VAL A 1 114 ? 18.633 0.887 -11.390 1.00 68.12 114 VAL A O 1
ATOM 817 N N . GLY A 1 115 ? 17.221 -0.863 -11.362 1.00 60.84 115 GLY A N 1
ATOM 818 C CA . GLY A 1 115 ? 17.848 -1.606 -12.462 1.00 60.84 115 GLY A CA 1
ATOM 819 C C . GLY A 1 115 ? 17.266 -1.313 -13.850 1.00 60.84 115 GLY A C 1
ATOM 820 O O . GLY A 1 115 ? 17.912 -1.613 -14.853 1.00 60.84 115 GLY A O 1
ATOM 821 N N . ALA A 1 116 ? 16.066 -0.730 -13.924 1.00 61.84 116 ALA A N 1
ATOM 822 C CA . ALA A 1 116 ? 15.398 -0.371 -15.171 1.00 61.84 116 ALA A CA 1
ATOM 823 C C . ALA A 1 116 ? 15.756 1.067 -15.595 1.00 61.84 116 ALA A C 1
ATOM 825 O O . ALA A 1 116 ? 15.959 1.931 -14.740 1.00 61.84 116 ALA A O 1
ATOM 826 N N . PRO A 1 117 ? 15.810 1.385 -16.900 1.00 59.34 117 PRO A N 1
ATOM 827 C CA . PRO A 1 117 ? 16.083 2.755 -17.316 1.00 59.34 117 PRO A CA 1
ATOM 828 C C . PRO A 1 117 ? 14.926 3.672 -16.867 1.00 59.34 117 PRO A C 1
ATOM 830 O O . PRO A 1 117 ? 13.750 3.340 -17.007 1.00 59.34 117 PRO A O 1
ATOM 833 N N . ILE A 1 118 ? 15.252 4.823 -16.273 1.00 55.03 118 ILE A N 1
ATOM 834 C CA . ILE A 1 118 ? 14.301 5.687 -15.537 1.00 55.03 118 ILE A CA 1
ATOM 835 C C . ILE A 1 118 ? 13.163 6.234 -16.425 1.00 55.03 118 ILE A C 1
ATOM 837 O O . ILE A 1 118 ? 12.077 6.534 -15.913 1.00 55.03 118 ILE A O 1
ATOM 841 N N . ASP A 1 119 ? 13.382 6.293 -17.740 1.00 57.38 119 ASP A N 1
ATOM 842 C CA . ASP A 1 119 ? 12.410 6.745 -18.745 1.00 57.38 119 ASP A CA 1
ATOM 843 C C . ASP A 1 119 ? 11.248 5.760 -18.975 1.00 57.38 119 ASP A C 1
ATOM 845 O O . ASP A 1 119 ? 10.242 6.122 -19.582 1.00 57.38 119 ASP A O 1
ATOM 849 N N . PHE A 1 120 ? 11.345 4.525 -18.469 1.00 60.69 120 PHE A N 1
ATOM 850 C CA . PHE A 1 120 ? 10.360 3.465 -18.718 1.00 60.69 120 PHE A CA 1
ATOM 851 C C . PHE A 1 120 ? 9.123 3.529 -17.816 1.00 60.69 120 PHE A C 1
ATOM 853 O O . PHE A 1 120 ? 8.086 2.975 -18.171 1.00 60.69 120 PHE A O 1
ATOM 860 N N . ILE A 1 121 ? 9.194 4.199 -16.661 1.00 65.31 121 ILE A N 1
ATOM 861 C CA . ILE A 1 121 ? 8.024 4.416 -15.795 1.00 65.31 121 ILE A CA 1
ATOM 862 C C . ILE A 1 121 ? 7.730 5.899 -15.742 1.00 65.31 121 ILE A C 1
ATOM 864 O O . ILE A 1 121 ? 8.573 6.699 -15.334 1.00 65.31 121 ILE A O 1
ATOM 868 N N . THR A 1 122 ? 6.510 6.269 -16.124 1.00 68.88 122 THR A N 1
ATOM 869 C CA . THR A 1 122 ? 6.110 7.672 -16.113 1.00 68.88 122 THR A CA 1
ATOM 870 C C . THR A 1 122 ? 6.199 8.234 -14.694 1.00 68.88 122 THR A C 1
ATOM 872 O O . THR A 1 122 ? 5.868 7.578 -13.700 1.00 68.88 122 THR A O 1
ATOM 875 N N . GLN A 1 123 ? 6.644 9.486 -14.589 1.00 74.38 123 GLN A N 1
ATOM 876 C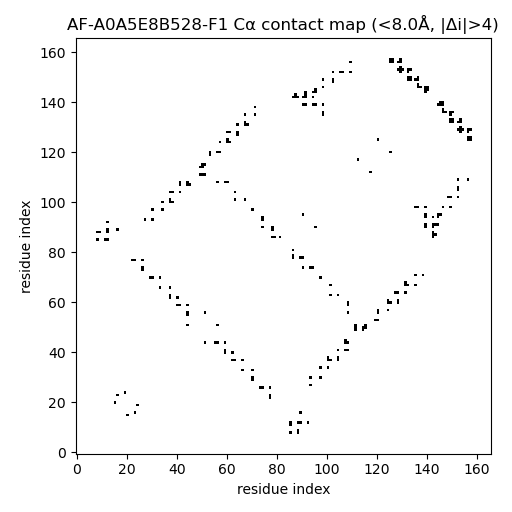 CA . GLN A 1 123 ? 6.728 10.199 -13.315 1.00 74.38 123 GLN A CA 1
ATOM 877 C C . GLN A 1 123 ? 5.387 10.179 -12.562 1.00 74.38 123 GLN A C 1
ATOM 879 O O . GLN A 1 123 ? 5.381 10.055 -11.340 1.00 74.38 123 GLN A O 1
ATOM 884 N N . GLY A 1 124 ? 4.263 10.218 -13.288 1.00 76.56 124 GLY A N 1
ATOM 885 C CA . GLY A 1 124 ? 2.917 10.121 -12.721 1.00 76.56 124 GLY A CA 1
ATOM 886 C C . GLY A 1 124 ? 2.663 8.811 -11.972 1.00 76.56 124 GLY A C 1
ATOM 887 O O . GLY A 1 124 ? 2.222 8.851 -10.828 1.00 76.56 124 GLY A O 1
ATOM 888 N N . ILE A 1 125 ? 3.009 7.659 -12.557 1.00 76.69 125 ILE A N 1
ATOM 889 C CA . ILE A 1 125 ? 2.806 6.344 -11.920 1.00 76.69 125 ILE A CA 1
ATOM 890 C C . ILE A 1 125 ? 3.630 6.229 -10.631 1.00 76.69 125 ILE A C 1
ATOM 892 O O . ILE A 1 125 ? 3.108 5.821 -9.593 1.00 76.69 125 ILE A O 1
ATOM 896 N N . ARG A 1 126 ? 4.901 6.653 -10.659 1.00 80.38 126 ARG A N 1
ATOM 897 C CA . ARG A 1 126 ? 5.763 6.638 -9.462 1.00 80.38 126 ARG A CA 1
ATOM 898 C C . ARG A 1 126 ? 5.234 7.543 -8.352 1.00 80.38 126 ARG A C 1
ATOM 900 O O . ARG A 1 126 ? 5.228 7.141 -7.191 1.00 80.38 126 ARG A O 1
ATOM 907 N N . LEU A 1 127 ? 4.814 8.763 -8.696 1.00 83.81 127 LEU A N 1
ATOM 908 C CA . LEU A 1 127 ? 4.305 9.729 -7.721 1.00 83.81 127 LEU A CA 1
ATOM 909 C C . LEU A 1 127 ? 2.982 9.274 -7.107 1.00 83.81 127 LEU A C 1
ATOM 911 O O . LEU A 1 127 ? 2.816 9.403 -5.895 1.00 83.81 127 LEU A O 1
ATOM 915 N N . ASN A 1 128 ? 2.081 8.703 -7.909 1.00 84.81 128 ASN A N 1
ATOM 916 C CA . ASN A 1 128 ? 0.835 8.125 -7.410 1.00 84.81 128 ASN A CA 1
ATOM 917 C C . ASN A 1 128 ? 1.130 7.009 -6.408 1.00 84.81 128 ASN A C 1
ATOM 919 O O . ASN A 1 128 ? 0.676 7.083 -5.271 1.00 84.81 128 ASN A O 1
ATOM 923 N N . PHE A 1 129 ? 2.015 6.074 -6.758 1.00 83.81 129 PHE A N 1
ATOM 924 C CA . PHE A 1 129 ? 2.399 5.001 -5.844 1.00 83.81 129 PHE A CA 1
ATOM 925 C C . PHE A 1 129 ? 3.037 5.523 -4.551 1.00 83.81 129 PHE A C 1
ATOM 927 O O . PHE A 1 129 ? 2.709 5.071 -3.456 1.00 83.81 129 PHE A O 1
ATOM 934 N N . ALA A 1 130 ? 3.904 6.535 -4.647 1.00 86.88 130 ALA A N 1
ATOM 935 C CA . ALA A 1 130 ? 4.485 7.173 -3.472 1.00 86.88 130 ALA A CA 1
ATOM 936 C C . ALA A 1 130 ? 3.426 7.822 -2.566 1.00 86.88 130 ALA A C 1
ATOM 938 O O . ALA A 1 130 ? 3.558 7.769 -1.339 1.00 86.88 130 ALA A O 1
ATOM 939 N N . ASN A 1 131 ? 2.391 8.435 -3.148 1.00 88.88 131 ASN A N 1
ATOM 940 C CA . ASN A 1 1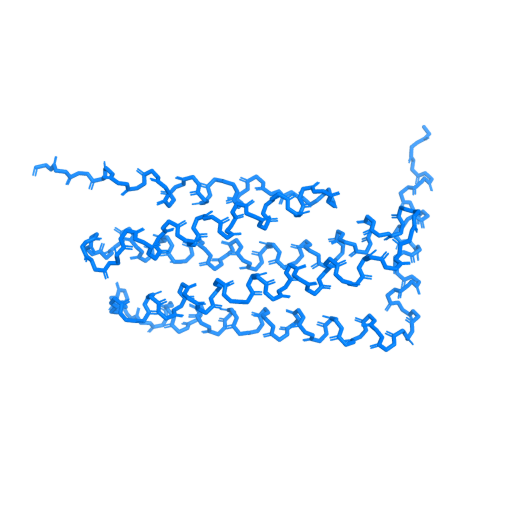31 ? 1.274 9.010 -2.401 1.00 88.88 131 ASN A CA 1
ATOM 941 C C . ASN A 1 131 ? 0.471 7.921 -1.695 1.00 88.88 131 ASN A C 1
ATOM 943 O O . ASN A 1 131 ? 0.197 8.060 -0.507 1.00 88.88 131 ASN A O 1
ATOM 947 N N . THR A 1 132 ? 0.192 6.813 -2.370 1.00 86.12 132 THR A N 1
ATOM 948 C CA . THR A 1 132 ? -0.549 5.681 -1.807 1.00 86.12 132 THR A CA 1
ATOM 949 C C . THR A 1 132 ? 0.196 5.014 -0.655 1.00 86.12 132 THR A C 1
ATOM 951 O O . THR A 1 132 ? -0.381 4.793 0.410 1.00 86.12 132 THR A O 1
ATOM 954 N N . LEU A 1 133 ? 1.515 4.818 -0.775 1.00 86.56 133 LEU A N 1
ATOM 955 C CA . LEU A 1 133 ? 2.351 4.374 0.349 1.00 86.56 133 LEU A CA 1
ATOM 956 C C . LEU A 1 133 ? 2.342 5.377 1.514 1.00 86.56 133 LEU A C 1
ATOM 958 O O . LEU A 1 133 ? 2.341 4.978 2.679 1.00 86.56 133 LEU A O 1
ATOM 962 N N . GLY A 1 134 ? 2.320 6.678 1.216 1.00 88.38 134 GLY A N 1
ATOM 963 C CA . GLY A 1 134 ? 2.214 7.740 2.219 1.00 88.38 134 GLY A CA 1
ATOM 964 C C . GLY A 1 134 ? 0.860 7.754 2.937 1.00 88.38 134 GLY A C 1
ATOM 965 O O . GLY A 1 134 ? 0.813 7.922 4.160 1.00 88.38 134 GLY A O 1
ATOM 966 N N . ASN A 1 135 ? -0.227 7.523 2.202 1.00 88.75 135 ASN A N 1
ATOM 967 C CA . ASN A 1 135 ? -1.578 7.398 2.741 1.00 88.75 135 ASN A CA 1
ATOM 968 C C . ASN A 1 135 ? -1.676 6.166 3.643 1.00 88.75 135 ASN A C 1
ATOM 970 O O . ASN A 1 135 ? -2.110 6.288 4.788 1.00 88.75 135 ASN A O 1
ATOM 974 N N . LEU A 1 136 ? -1.165 5.015 3.192 1.00 85.94 136 LEU A N 1
ATOM 975 C CA . LEU A 1 136 ? -1.095 3.806 4.009 1.00 85.94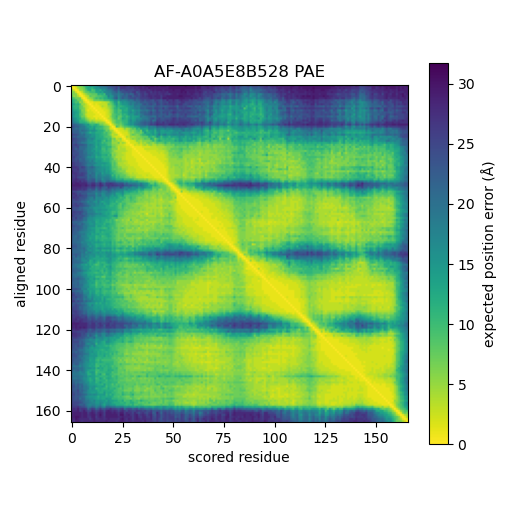 136 LEU A CA 1
ATOM 976 C C . LEU A 1 136 ? -0.284 4.029 5.284 1.00 85.94 136 LEU A C 1
ATOM 978 O O . LEU A 1 136 ? -0.746 3.671 6.362 1.00 85.94 136 LEU A O 1
ATOM 982 N N . ALA A 1 137 ? 0.898 4.641 5.185 1.00 87.44 137 ALA A N 1
ATOM 983 C CA . ALA A 1 137 ? 1.725 4.953 6.347 1.00 87.44 137 ALA A CA 1
ATOM 984 C C . ALA A 1 137 ? 0.997 5.883 7.332 1.00 87.44 137 ALA A C 1
ATOM 986 O O . ALA A 1 137 ? 1.083 5.708 8.544 1.00 87.44 137 ALA A O 1
ATOM 987 N N . THR A 1 138 ? 0.246 6.860 6.829 1.00 87.44 138 THR A N 1
ATOM 988 C CA . THR A 1 138 ? -0.534 7.768 7.678 1.00 87.44 138 THR A CA 1
ATOM 989 C C . THR A 1 138 ? -1.650 7.019 8.399 1.00 87.44 138 THR A C 1
ATOM 991 O O . THR A 1 138 ? -1.765 7.141 9.618 1.00 87.44 138 THR A O 1
ATOM 994 N N . THR A 1 139 ? -2.416 6.192 7.685 1.00 83.44 139 THR A N 1
ATOM 995 C CA . THR A 1 139 ? -3.485 5.37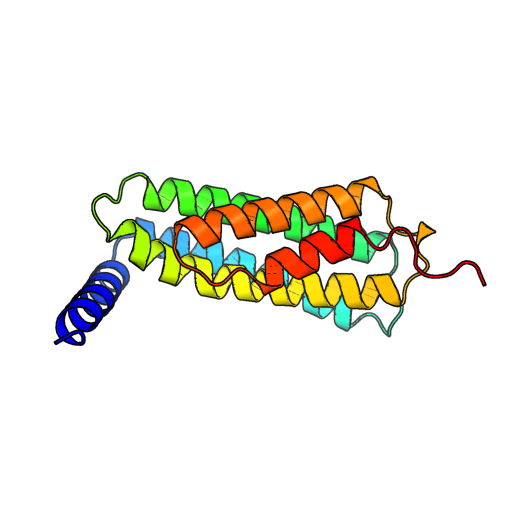0 8.267 1.00 83.44 139 THR A CA 1
ATOM 996 C C . THR A 1 139 ? -2.923 4.364 9.267 1.00 83.44 139 THR A C 1
ATOM 998 O O . THR A 1 139 ? -3.363 4.318 10.408 1.00 83.44 139 THR A O 1
ATOM 1001 N N . ALA A 1 140 ? -1.895 3.602 8.904 1.00 82.44 140 ALA A N 1
ATOM 1002 C CA . ALA A 1 140 ? -1.285 2.600 9.774 1.00 82.44 140 ALA A CA 1
ATOM 1003 C C . ALA A 1 140 ? -0.681 3.217 11.052 1.00 82.44 140 ALA A C 1
ATOM 1005 O O . ALA A 1 140 ? -0.825 2.653 12.140 1.00 82.44 140 ALA A O 1
ATOM 1006 N N . LYS A 1 141 ? -0.124 4.432 10.968 1.00 85.44 141 LYS A N 1
ATOM 1007 C CA . LYS A 1 141 ? 0.347 5.182 12.140 1.00 85.44 141 LYS A CA 1
ATOM 1008 C C . LYS A 1 141 ? -0.783 5.564 13.101 1.00 85.44 141 LYS A C 1
ATOM 1010 O O . LYS A 1 141 ? -0.559 5.551 14.310 1.00 85.44 141 LYS A O 1
ATOM 1015 N N . GLN A 1 142 ? -1.990 5.860 12.607 1.00 83.88 142 GLN A N 1
ATOM 1016 C CA . GLN A 1 142 ? -3.160 6.116 13.469 1.00 83.88 142 GLN A CA 1
ATOM 1017 C C . GLN A 1 142 ? -3.516 4.899 14.339 1.00 83.88 142 GLN A C 1
ATOM 1019 O O . GLN A 1 142 ? -4.103 5.061 15.407 1.00 83.88 142 GLN A O 1
ATOM 1024 N N . TYR A 1 143 ? -3.096 3.701 13.921 1.00 80.12 143 TYR A N 1
ATOM 1025 C CA . TYR A 1 143 ? -3.303 2.441 14.632 1.00 80.12 143 TYR A CA 1
ATOM 1026 C C . TYR A 1 143 ? -2.029 1.892 15.303 1.00 80.12 143 TYR A C 1
ATOM 1028 O O . TYR A 1 143 ? -1.964 0.707 15.615 1.00 80.12 143 TYR A O 1
ATOM 1036 N N . ASN A 1 144 ? -1.019 2.738 15.557 1.00 81.50 144 ASN A N 1
ATOM 1037 C CA . ASN A 1 144 ? 0.262 2.366 16.190 1.00 81.50 144 ASN A CA 1
ATOM 1038 C C . ASN A 1 144 ? 1.032 1.232 15.483 1.00 81.50 144 ASN A C 1
ATOM 1040 O O . ASN A 1 144 ? 1.797 0.498 16.114 1.00 81.50 144 ASN A O 1
ATOM 1044 N N . VAL A 1 145 ? 0.863 1.089 14.171 1.00 80.75 145 VAL A N 1
ATOM 1045 C CA . VAL A 1 145 ? 1.723 0.225 13.355 1.00 80.75 145 VAL A CA 1
ATOM 1046 C C . VAL A 1 145 ? 3.017 0.978 13.039 1.00 80.75 145 VAL A C 1
ATOM 1048 O O . VAL A 1 145 ? 2.992 2.186 12.799 1.00 80.75 145 VAL A O 1
ATOM 1051 N N . ASP A 1 146 ? 4.158 0.283 13.037 1.00 84.62 146 ASP A N 1
ATOM 1052 C CA . ASP A 1 146 ? 5.421 0.876 12.589 1.00 84.62 146 ASP A CA 1
ATOM 1053 C C . ASP A 1 146 ? 5.399 1.075 11.069 1.00 84.62 146 ASP A C 1
ATOM 1055 O O . ASP A 1 146 ? 5.314 0.127 10.290 1.00 84.62 146 ASP A O 1
ATOM 1059 N N . THR A 1 147 ? 5.478 2.334 10.647 1.00 86.25 147 THR A N 1
ATOM 1060 C CA . THR A 1 147 ? 5.429 2.741 9.238 1.00 86.25 147 THR A CA 1
ATOM 1061 C C . THR A 1 147 ? 6.721 3.396 8.776 1.00 86.25 147 THR A C 1
ATOM 1063 O O . THR A 1 147 ? 6.755 4.001 7.701 1.00 86.25 147 THR A O 1
ATOM 1066 N N . THR A 1 148 ? 7.788 3.310 9.575 1.00 88.88 148 THR A N 1
ATOM 1067 C CA . THR A 1 148 ? 9.078 3.949 9.287 1.00 88.88 148 THR A CA 1
ATOM 1068 C C . THR A 1 148 ? 9.573 3.556 7.900 1.00 88.88 148 THR A C 1
ATOM 1070 O O . THR A 1 148 ? 9.973 4.410 7.107 1.00 88.88 148 THR A O 1
ATOM 1073 N N . ARG A 1 149 ? 9.463 2.267 7.565 1.00 84.69 149 ARG A N 1
ATOM 1074 C CA . ARG A 1 149 ? 9.912 1.739 6.279 1.00 84.69 149 ARG A CA 1
ATOM 1075 C C . ARG A 1 149 ? 9.037 2.185 5.105 1.00 84.69 149 ARG A C 1
ATOM 1077 O O . ARG A 1 149 ? 9.580 2.654 4.110 1.00 84.69 149 ARG A O 1
ATOM 1084 N N . LEU A 1 150 ? 7.709 2.135 5.236 1.00 85.56 150 LEU A N 1
ATOM 1085 C CA . LEU A 1 150 ? 6.780 2.652 4.216 1.00 85.56 150 LEU A CA 1
ATOM 1086 C C . LEU A 1 150 ? 7.056 4.125 3.890 1.00 85.56 150 LEU A C 1
ATOM 1088 O O . LEU A 1 150 ? 7.068 4.519 2.724 1.00 85.56 150 LEU A O 1
ATOM 1092 N N . HIS A 1 151 ? 7.330 4.931 4.918 1.00 84.94 151 HIS A N 1
ATOM 1093 C CA . HIS A 1 151 ? 7.640 6.344 4.743 1.00 84.94 151 HIS A CA 1
ATOM 1094 C C . HIS A 1 151 ? 8.966 6.555 3.997 1.00 84.94 151 HIS A C 1
ATOM 1096 O O . HIS A 1 151 ? 9.040 7.388 3.094 1.00 84.94 151 HIS A O 1
ATOM 1102 N N . GLN A 1 152 ? 9.995 5.760 4.312 1.00 86.38 152 GLN A N 1
ATOM 1103 C CA . GLN A 1 152 ? 11.265 5.776 3.580 1.00 86.38 152 GLN A CA 1
ATOM 1104 C C . GLN A 1 152 ? 11.083 5.414 2.102 1.00 86.38 152 GLN A C 1
ATOM 1106 O O . GLN A 1 152 ? 11.641 6.095 1.247 1.00 86.38 152 GLN A O 1
ATOM 1111 N N . LEU A 1 153 ? 10.289 4.388 1.788 1.00 84.81 153 LEU A N 1
ATOM 1112 C CA . LEU A 1 153 ? 10.048 3.949 0.407 1.00 84.81 153 LEU A CA 1
ATOM 1113 C C . LEU A 1 153 ? 9.246 4.989 -0.389 1.00 84.81 153 LEU A C 1
ATOM 1115 O O . LEU A 1 153 ? 9.605 5.305 -1.522 1.00 84.81 153 LEU A O 1
ATOM 1119 N N . SER A 1 154 ? 8.220 5.593 0.222 1.00 86.50 154 SER A N 1
ATOM 1120 C CA . SER A 1 154 ? 7.480 6.725 -0.360 1.00 86.50 154 SER A CA 1
ATOM 1121 C C . SER A 1 154 ? 8.415 7.896 -0.686 1.00 86.50 154 SER A C 1
ATOM 1123 O O . SER A 1 154 ? 8.378 8.442 -1.790 1.00 86.50 154 SER A O 1
ATOM 1125 N N . MET A 1 155 ? 9.315 8.242 0.240 1.00 85.44 155 MET A N 1
ATOM 1126 C CA . MET A 1 155 ? 10.317 9.281 0.013 1.00 85.44 155 MET A CA 1
ATOM 1127 C C . MET A 1 155 ? 11.295 8.904 -1.101 1.00 85.44 155 MET A C 1
ATOM 1129 O O . MET A 1 155 ? 11.535 9.730 -1.972 1.00 85.44 155 MET A O 1
ATOM 1133 N N . GLN A 1 156 ? 11.802 7.668 -1.134 1.00 84.31 156 GLN A N 1
ATOM 1134 C CA . GLN A 1 156 ? 12.693 7.192 -2.199 1.00 84.31 156 GLN A CA 1
ATOM 1135 C C . GLN A 1 156 ? 12.043 7.275 -3.584 1.00 84.31 156 GLN A C 1
ATOM 1137 O O . GLN A 1 156 ? 12.689 7.706 -4.534 1.00 84.31 156 GLN A O 1
ATOM 1142 N N . LEU A 1 157 ? 10.763 6.919 -3.717 1.00 82.62 157 LEU A N 1
ATOM 1143 C CA . LEU A 1 157 ? 10.030 7.037 -4.984 1.00 82.62 157 LEU A CA 1
ATOM 1144 C C . LEU A 1 157 ? 9.846 8.493 -5.429 1.00 82.62 157 LEU A C 1
ATOM 1146 O O . LEU A 1 157 ? 9.832 8.767 -6.629 1.00 82.62 157 LEU A O 1
ATOM 1150 N N . ARG A 1 158 ? 9.731 9.424 -4.475 1.00 83.56 158 ARG A N 1
ATOM 1151 C CA . ARG A 1 158 ? 9.650 10.868 -4.744 1.00 83.56 158 ARG A CA 1
ATOM 1152 C C . ARG A 1 158 ? 11.003 11.474 -5.109 1.00 83.56 158 ARG A C 1
ATOM 1154 O O . ARG A 1 158 ? 11.043 12.367 -5.947 1.00 83.56 158 ARG A O 1
ATOM 1161 N N . THR A 1 159 ? 12.088 11.020 -4.478 1.00 75.81 159 THR A N 1
ATOM 1162 C CA . THR A 1 159 ? 13.429 11.616 -4.609 1.00 75.81 159 THR A CA 1
ATOM 1163 C C . THR A 1 159 ? 14.330 10.935 -5.635 1.00 75.81 159 THR A C 1
ATOM 1165 O O . THR A 1 159 ? 15.324 11.538 -6.035 1.00 75.81 159 THR A O 1
ATOM 1168 N N . ASN A 1 160 ? 13.992 9.738 -6.131 1.00 63.22 160 ASN A N 1
ATOM 1169 C CA . ASN A 1 160 ? 14.710 9.067 -7.230 1.00 63.22 160 ASN A CA 1
ATOM 1170 C C . ASN A 1 160 ? 14.626 9.805 -8.589 1.00 63.22 160 ASN A C 1
ATOM 1172 O O . ASN A 1 160 ? 14.933 9.239 -9.632 1.00 63.22 160 ASN A O 1
ATOM 1176 N N . THR A 1 161 ? 14.277 11.093 -8.602 1.00 49.94 161 THR A N 1
ATOM 1177 C CA . THR A 1 161 ? 14.412 11.996 -9.749 1.00 49.94 161 THR A CA 1
ATOM 1178 C C . THR A 1 161 ? 15.867 12.355 -10.104 1.00 49.94 161 THR A C 1
ATOM 1180 O O . THR A 1 161 ? 16.063 13.032 -11.108 1.00 49.94 161 THR A O 1
ATOM 1183 N N . HIS A 1 162 ? 16.893 11.915 -9.350 1.00 43.72 162 HIS A N 1
ATOM 1184 C CA . HIS A 1 162 ? 18.285 12.376 -9.553 1.00 43.72 162 HIS A CA 1
ATOM 1185 C C . HIS A 1 162 ? 1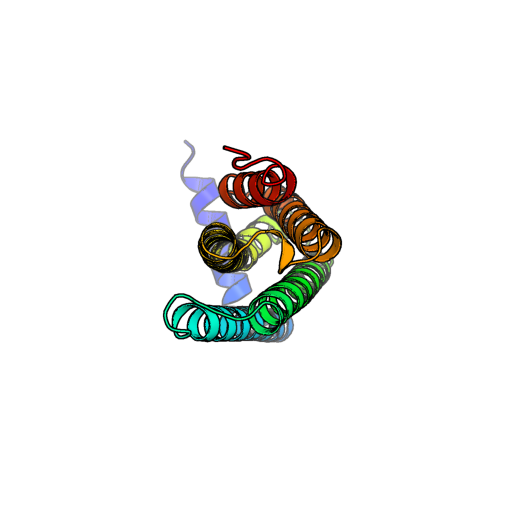9.403 11.322 -9.397 1.00 43.72 162 HIS A C 1
ATOM 1187 O O . HIS A 1 162 ? 20.467 11.628 -8.857 1.00 43.72 162 HIS A O 1
ATOM 1193 N N . ALA A 1 163 ? 19.242 10.094 -9.895 1.00 40.75 163 ALA A N 1
ATOM 1194 C CA . ALA A 1 163 ? 20.363 9.148 -9.954 1.00 40.75 163 ALA A CA 1
ATOM 1195 C C . ALA A 1 163 ? 21.065 9.161 -11.329 1.00 40.75 163 ALA A C 1
ATOM 1197 O O . ALA A 1 163 ? 20.749 8.371 -12.209 1.00 40.75 163 ALA A O 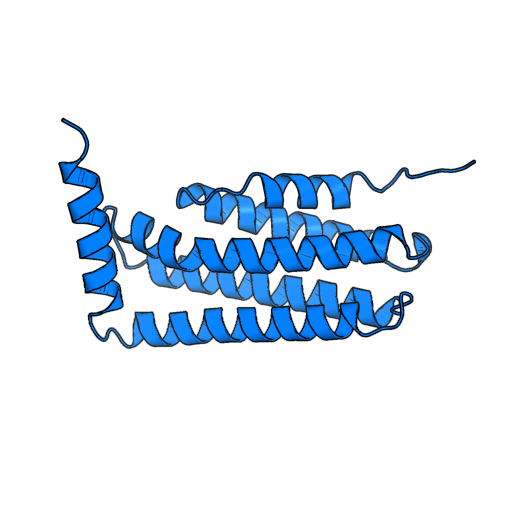1
ATOM 1198 N N . LYS A 1 164 ? 22.075 10.042 -11.425 1.00 39.06 164 LYS A N 1
ATOM 1199 C CA . LYS A 1 164 ? 23.259 10.025 -12.316 1.00 39.06 164 LYS A CA 1
ATOM 1200 C C . LYS A 1 164 ? 23.075 10.317 -13.815 1.00 39.06 164 LYS A C 1
ATOM 1202 O O . LYS A 1 164 ? 23.116 9.425 -14.652 1.00 39.06 164 LYS A O 1
ATOM 1207 N N . THR A 1 165 ? 23.124 11.605 -14.155 1.00 37.41 165 THR A N 1
ATOM 1208 C CA . THR A 1 165 ? 23.968 12.062 -15.273 1.00 37.41 165 THR A CA 1
ATOM 1209 C C . THR A 1 165 ? 25.435 11.945 -14.841 1.00 37.41 165 THR A C 1
ATOM 1211 O O . THR A 1 165 ? 25.886 12.735 -14.007 1.00 37.41 165 THR A O 1
ATOM 1214 N N . HIS A 1 166 ? 26.148 10.938 -15.343 1.00 36.28 166 HIS A N 1
ATOM 1215 C CA . HIS A 1 166 ? 27.608 10.979 -15.462 1.00 36.28 166 HIS A CA 1
ATOM 1216 C C . HIS A 1 166 ? 27.960 11.263 -16.916 1.00 36.28 166 HIS A C 1
ATOM 1218 O O . HIS A 1 166 ? 27.280 10.679 -17.788 1.00 36.28 166 HIS A O 1
#

Organism: NCBI:txid2606893

Mean predicted aligned error: 11.01 Å

Foldseek 3Di:
DPPPVVVVLVVVLVVVCPPPPVLNVVLLVLLVVLLVQLVVLLVVLVPPPLDDALVSLLCSLVSLLVSLVVNLVSLCVSLVVPDDCNSLSNLCVRLQVSLVSSLVSLVSSVVSCVSYDVVSHDLVSLLSSLVSLVVSLVSSVVSVHDSVSSPVSSVCSVPVPDDDPD

Secondary structure (DSSP, 8-state):
--HHHHHHHHHHHHHHHHS--HHHHHHHHHHHHHHHHHHHHHHHHHHS-S---HHHHHHHHHHHHHHHHHHHHHHHHHHTT--TTHHHHHHHHHHHHHHHHHHHHHHHHHHHHHHS-GGGS-HHHHHHHHHHHHHHHHHHHHTT---HHHHHHHHHHHHGGGS---

Nearest PDB structures (foldseek):
  6u1s-assembly1_A  TM=7.000E-01  e=6.074E-02  synthetic construct
  8e0m-assembly4_L  TM=3.405E-01  e=3.497E-01  synthetic construct
  8ga7-assembly1_A  TM=4.066E-01  e=4.459E-01  synthetic construct
  6mrt-assembly1_A  TM=3.289E-01  e=2.257E-01  Escherichia coli K-12

Radius of gyration: 17.85 Å; Cα contacts (8 Å, |Δi|>4): 150; chains: 1; bounding box: 46×28×56 Å

Solvent-accessible surface area (backbone atoms only — not comparable to full-atom values): 9166 Å² total; per-residue (Å²): 143,70,73,66,64,60,56,51,51,55,52,50,39,51,48,59,73,65,42,91,42,70,68,61,55,53,48,52,49,50,49,49,51,41,48,54,50,48,54,48,46,44,48,56,55,67,68,30,89,86,66,65,51,48,67,56,54,48,50,40,48,54,50,47,45,53,44,50,53,51,45,51,54,48,51,53,63,65,36,67,82,42,69,86,68,54,31,38,51,47,38,29,66,56,42,39,63,49,53,49,52,51,39,56,42,51,51,52,51,51,58,50,49,74,71,40,68,72,86,55,54,58,70,64,61,42,47,50,45,21,47,49,35,41,50,50,27,53,56,36,44,77,27,75,30,93,32,69,64,34,45,51,52,19,47,48,51,64,60,66,82,71,84,72,94,125

pLDDT: mean 70.89, std 13.67, range [32.47, 88.88]